Protein AF-A0ABD2ND18-F1 (afdb_monomer_lite)

Foldseek 3Di:
DPPVVVVVCCVVDPDDDPLDADADDAAFQADDDDLDDPPVVDPDVVSNDHRRDGDDVRVDHLPPPDPQSSFPPPPDPPTDPDGDVVVVDPDDCPDPLNDPDPVNVVCCQPPNPPSDPPDDDPDPDDDDDD

pLDDT: mean 82.51, std 7.82, range [55.28, 94.44]

InterPro domains:
  IPR009730 Micro-fibrillar-associated protein 1, C-terminal [PF06991] (1-90)
  IPR033194 Microfibrillar-associated protein 1 [PTHR15327] (1-128)

Organism: NCBI:txid559131

Sequence (130 aa):
MTEEERRLELRLNPKQVTNKAVKGKYKFLQKYYHRGAFYLDKEDEVFKRDFAQATLEDHFDKTILPKVMQVKNFGRSGRTKYTHLVDQDTTQFDSPWANDTSQNLKFHSTQAGGIKPVFQKPSLKKRKLQ

Secondary structure (DSSP, 8-state):
--HHHHHHHHHHS----TT------PPTTPPPPP--SSS-SS--GGGGS-S-S--GGGGS-GGGS-GGG-STTTTSTT--S---GGGG----TT-TTTS--HHHHHHHHHTSTT-S----PPPSSPPPP-

Radius of gyration: 24.48 Å; chains: 1; bounding box: 49×62×48 Å

Structure (mmCIF, N/CA/C/O backbone):
data_AF-A0ABD2ND18-F1
#
_entry.id   AF-A0ABD2ND18-F1
#
loop_
_atom_site.group_PDB
_atom_site.id
_atom_site.type_symbol
_atom_site.label_atom_id
_atom_site.label_alt_id
_atom_site.label_comp_id
_atom_site.label_asym_id
_atom_site.label_entity_id
_atom_site.label_seq_id
_atom_site.pdbx_PDB_ins_code
_atom_site.Cartn_x
_atom_site.Cartn_y
_atom_site.Cartn_z
_atom_site.occupancy
_atom_site.B_iso_or_equiv
_atom_site.auth_seq_id
_atom_site.auth_comp_id
_atom_site.auth_asym_id
_atom_site.auth_atom_id
_atom_site.pdbx_PDB_model_num
ATOM 1 N N . MET A 1 1 ? -18.437 14.170 -23.916 1.00 61.06 1 MET A N 1
ATOM 2 C CA . MET A 1 1 ? -18.434 12.868 -23.241 1.00 61.06 1 MET A CA 1
ATOM 3 C C . MET A 1 1 ? -19.215 13.003 -21.956 1.00 61.06 1 MET A C 1
ATOM 5 O O . MET A 1 1 ? -18.791 13.739 -21.069 1.00 61.06 1 MET A O 1
ATOM 9 N N . THR A 1 2 ? -20.394 12.397 -21.905 1.00 85.62 2 THR A N 1
ATOM 10 C CA . THR A 1 2 ? -21.106 12.154 -20.646 1.00 85.62 2 THR A CA 1
ATOM 11 C C . THR A 1 2 ? -20.355 11.089 -19.833 1.00 85.62 2 THR A C 1
ATOM 13 O O . THR A 1 2 ? -19.504 10.372 -20.366 1.00 85.62 2 THR A O 1
ATOM 16 N N . GLU A 1 3 ? -20.622 10.992 -18.528 1.00 73.12 3 GLU A N 1
ATOM 17 C CA . GLU A 1 3 ? -19.945 10.007 -17.665 1.00 73.12 3 GLU A CA 1
ATOM 18 C C . GLU A 1 3 ? -20.262 8.562 -18.094 1.00 73.12 3 GLU A C 1
ATOM 20 O O . GLU A 1 3 ? -19.409 7.679 -18.024 1.00 73.12 3 GLU A O 1
ATOM 25 N N . GLU A 1 4 ? -21.466 8.328 -18.619 1.00 79.00 4 GLU A N 1
ATOM 26 C CA . GLU A 1 4 ? -21.888 7.030 -19.151 1.00 79.00 4 GLU A CA 1
ATOM 27 C C . GLU A 1 4 ? -21.090 6.640 -20.404 1.00 79.00 4 GLU A C 1
ATOM 29 O O . GLU A 1 4 ? -20.548 5.534 -20.473 1.00 79.00 4 GLU A O 1
ATOM 34 N N . GLU A 1 5 ? -20.927 7.570 -21.350 1.00 82.12 5 GLU A N 1
ATOM 35 C CA . GLU A 1 5 ? -20.110 7.377 -22.556 1.00 82.12 5 GLU A CA 1
ATOM 36 C C . GLU A 1 5 ? -18.644 7.092 -22.204 1.00 82.12 5 GLU A C 1
ATOM 38 O O . GLU A 1 5 ? -18.039 6.179 -22.764 1.00 82.12 5 GLU A O 1
ATOM 43 N N . ARG A 1 6 ? -18.083 7.814 -21.224 1.00 81.88 6 ARG A N 1
ATOM 44 C CA . ARG A 1 6 ? -16.704 7.606 -20.756 1.00 81.88 6 ARG A CA 1
ATOM 45 C C . ARG A 1 6 ? -16.503 6.210 -20.157 1.00 81.88 6 ARG A C 1
ATOM 47 O O . ARG A 1 6 ? -15.472 5.577 -20.388 1.00 81.88 6 ARG A O 1
ATOM 54 N N . ARG A 1 7 ? -17.465 5.707 -19.375 1.00 83.12 7 ARG A N 1
ATOM 55 C CA . ARG A 1 7 ? -17.389 4.356 -18.786 1.00 83.12 7 ARG A CA 1
ATOM 56 C C . ARG A 1 7 ? -17.499 3.263 -19.848 1.00 83.12 7 ARG A C 1
ATOM 58 O O . ARG A 1 7 ? -16.812 2.247 -19.727 1.00 83.12 7 ARG A O 1
ATOM 65 N N . LEU A 1 8 ? -18.332 3.464 -20.872 1.00 86.56 8 LEU A N 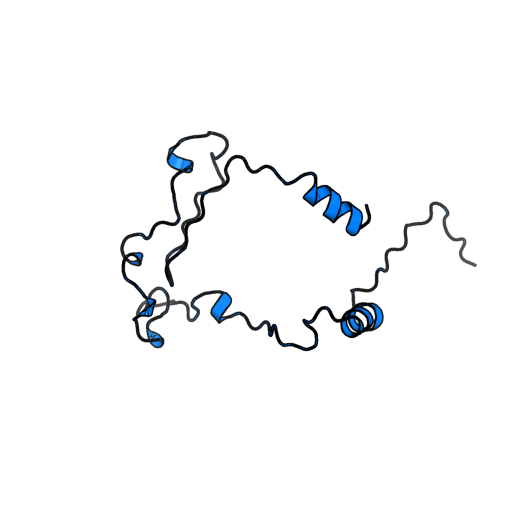1
ATOM 66 C CA . LEU A 1 8 ? -18.439 2.551 -22.014 1.00 86.56 8 LEU A CA 1
ATOM 67 C C . LEU A 1 8 ? -17.150 2.534 -22.841 1.00 86.56 8 LEU A C 1
ATOM 69 O O . LEU A 1 8 ? -16.645 1.456 -23.143 1.00 86.56 8 LEU A O 1
ATOM 73 N N . GLU A 1 9 ? -16.565 3.697 -23.120 1.00 86.69 9 GLU A N 1
ATOM 74 C CA . GLU A 1 9 ? -15.290 3.807 -23.833 1.00 86.69 9 GLU A CA 1
ATOM 75 C C . GLU A 1 9 ? -14.156 3.089 -23.087 1.00 86.69 9 GLU A C 1
ATOM 77 O O . GLU A 1 9 ? -13.437 2.293 -23.683 1.00 86.69 9 GLU A O 1
ATOM 82 N N . LEU A 1 10 ? -14.035 3.281 -21.769 1.00 87.06 10 LEU A N 1
ATOM 83 C CA . LEU A 1 10 ? -13.026 2.592 -20.951 1.00 87.06 10 LEU A CA 1
ATOM 84 C C . LEU A 1 10 ? -13.231 1.071 -20.877 1.00 87.06 10 LEU A C 1
ATOM 86 O O . LEU A 1 10 ? -12.264 0.335 -20.681 1.00 87.06 10 LEU A O 1
ATOM 90 N N . ARG A 1 11 ? -14.476 0.593 -21.008 1.00 85.88 11 ARG A N 1
ATOM 91 C CA . ARG A 1 11 ? -14.780 -0.844 -21.104 1.00 85.88 11 ARG A CA 1
ATOM 92 C C . ARG A 1 11 ? -14.384 -1.420 -22.457 1.00 85.88 11 ARG A C 1
ATOM 94 O O . ARG A 1 11 ? -13.842 -2.520 -22.491 1.00 85.88 11 ARG A O 1
ATOM 101 N N . LEU A 1 12 ? -14.675 -0.701 -23.540 1.00 91.31 12 LEU A N 1
ATOM 102 C CA . LEU A 1 12 ? -14.362 -1.129 -24.905 1.00 91.31 12 LEU A CA 1
ATOM 103 C C . LEU A 1 12 ? -12.858 -1.045 -25.193 1.00 91.31 12 LEU A C 1
ATOM 105 O O . LEU A 1 12 ? -12.317 -1.919 -25.862 1.00 91.31 12 LEU A O 1
ATOM 109 N N . ASN A 1 13 ? -12.182 -0.045 -24.623 1.00 88.69 13 ASN A N 1
ATOM 110 C CA . ASN A 1 13 ? -10.756 0.216 -24.796 1.00 88.69 13 ASN A CA 1
ATOM 111 C C . ASN A 1 13 ? -10.012 0.108 -23.453 1.00 88.69 13 ASN A C 1
ATOM 113 O O . ASN A 1 13 ? -9.588 1.123 -22.886 1.00 88.69 13 ASN A O 1
ATOM 117 N N . PRO A 1 14 ? -9.835 -1.109 -22.904 1.00 86.56 14 PRO A N 1
ATOM 118 C CA . PRO A 1 14 ? -9.088 -1.284 -21.671 1.00 86.56 14 PRO A CA 1
ATOM 119 C C . PRO A 1 14 ? -7.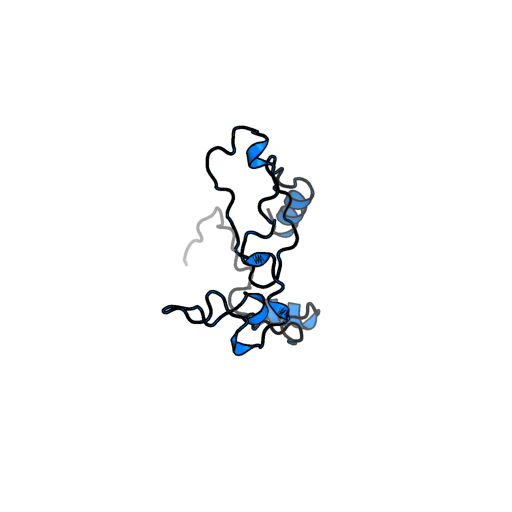622 -0.884 -21.874 1.00 86.56 14 PRO A C 1
ATOM 121 O O . PRO A 1 14 ? -6.989 -1.219 -22.877 1.00 86.56 14 PRO A O 1
ATOM 124 N N . LYS A 1 15 ? -7.047 -0.196 -20.883 1.00 84.69 15 LYS A N 1
ATOM 125 C CA . LYS A 1 15 ? -5.633 0.191 -20.906 1.00 84.69 15 LYS A CA 1
ATOM 126 C C . LYS A 1 15 ? -4.750 -1.059 -20.959 1.00 84.69 15 LYS A C 1
ATOM 128 O O . LYS A 1 15 ? -4.699 -1.826 -19.997 1.00 84.69 15 LYS A O 1
ATOM 133 N N . GLN A 1 16 ? -4.023 -1.236 -22.059 1.00 81.31 16 GLN A N 1
ATOM 134 C CA . GLN A 1 16 ? -3.045 -2.310 -22.194 1.00 81.31 16 GLN A CA 1
ATOM 135 C C . GLN A 1 16 ? -1.809 -1.981 -21.350 1.00 81.31 16 GLN A C 1
ATOM 137 O O . GLN A 1 16 ? -1.170 -0.945 -21.524 1.00 81.31 16 GLN A O 1
ATOM 142 N N . VAL A 1 17 ? -1.497 -2.850 -20.388 1.00 78.81 17 VAL A N 1
ATOM 143 C CA . VAL A 1 17 ? -0.302 -2.744 -19.544 1.00 78.81 17 VAL A CA 1
ATOM 144 C C . VAL A 1 17 ? 0.613 -3.901 -19.914 1.00 78.81 17 VAL A C 1
ATOM 146 O O . VAL A 1 17 ? 0.378 -5.027 -19.487 1.00 78.81 17 VAL A O 1
ATOM 149 N N . THR A 1 18 ? 1.644 -3.616 -20.706 1.00 74.06 18 THR A N 1
ATOM 150 C CA . THR A 1 18 ? 2.619 -4.608 -21.193 1.00 74.06 18 THR A CA 1
ATOM 151 C C . THR A 1 18 ? 3.378 -5.274 -20.042 1.00 74.06 18 THR A C 1
ATOM 153 O O . THR A 1 18 ? 3.550 -6.486 -20.013 1.00 74.06 18 THR A O 1
ATOM 156 N N . ASN A 1 19 ? 3.718 -4.500 -19.008 1.00 70.94 19 ASN A N 1
ATOM 157 C CA . ASN A 1 19 ? 4.496 -4.947 -17.849 1.00 70.94 19 ASN A CA 1
ATOM 158 C C . ASN A 1 19 ? 3.645 -5.255 -16.612 1.00 70.94 19 ASN A C 1
ATOM 160 O O . ASN A 1 19 ? 3.986 -4.842 -15.493 1.00 70.94 19 ASN A O 1
ATOM 164 N N . LYS A 1 20 ? 2.507 -5.931 -16.792 1.00 75.38 20 LYS A N 1
ATOM 165 C CA . LYS A 1 20 ? 1.638 -6.295 -15.669 1.00 75.38 20 LYS A CA 1
ATOM 166 C C . LYS A 1 20 ? 2.315 -7.377 -14.822 1.00 75.38 20 LYS A C 1
ATOM 168 O O . LYS A 1 20 ? 2.347 -8.542 -15.198 1.00 75.38 20 LYS A O 1
ATOM 173 N N . ALA A 1 21 ? 2.840 -6.983 -13.664 1.00 72.50 21 ALA A N 1
ATOM 174 C CA . ALA A 1 21 ? 3.405 -7.925 -12.704 1.00 72.50 21 ALA A CA 1
ATOM 175 C C . ALA A 1 21 ? 2.315 -8.859 -12.154 1.00 72.50 21 ALA A C 1
ATOM 177 O O . ALA A 1 21 ? 1.220 -8.404 -11.799 1.00 72.50 21 ALA A O 1
ATOM 178 N N . VAL A 1 22 ? 2.635 -10.149 -12.044 1.00 77.06 22 VAL A N 1
ATOM 179 C CA . VAL A 1 22 ? 1.814 -11.117 -11.312 1.00 77.06 22 VAL A CA 1
ATOM 180 C C . VAL A 1 22 ? 1.906 -10.754 -9.832 1.00 77.06 22 VAL A C 1
ATOM 182 O O . VAL A 1 22 ? 2.953 -10.895 -9.212 1.00 77.06 22 VAL A O 1
ATOM 185 N N . LYS A 1 23 ? 0.82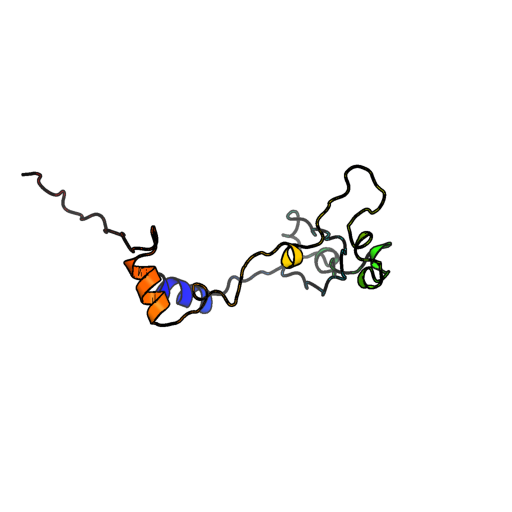8 -10.196 -9.273 1.00 77.94 23 LYS A N 1
ATOM 186 C CA . LYS A 1 23 ? 0.757 -9.893 -7.840 1.00 77.94 23 LYS A CA 1
ATOM 187 C C . LYS A 1 23 ? 0.290 -11.148 -7.107 1.00 77.94 23 LYS A C 1
ATOM 189 O O . LYS A 1 23 ? -0.878 -11.514 -7.223 1.00 77.94 23 LYS A O 1
ATOM 194 N N . GLY A 1 24 ? 1.194 -11.791 -6.375 1.00 84.12 24 GLY A N 1
ATOM 195 C CA . GLY A 1 24 ? 0.857 -12.893 -5.475 1.00 84.12 24 GLY A CA 1
ATOM 196 C C . GLY A 1 24 ? 0.040 -12.449 -4.254 1.00 84.12 24 GLY A C 1
ATOM 197 O O . GLY A 1 24 ? -0.151 -11.257 -3.990 1.00 84.12 24 GLY A O 1
ATOM 198 N N . LYS A 1 25 ? -0.444 -13.429 -3.482 1.00 87.19 25 LYS A N 1
ATOM 199 C CA . LYS A 1 25 ? -1.115 -13.189 -2.197 1.00 87.19 25 LYS A CA 1
ATOM 200 C C . LYS A 1 25 ? -0.063 -12.970 -1.107 1.00 87.19 25 LYS A C 1
ATOM 202 O O . LYS A 1 25 ? 0.673 -13.891 -0.766 1.00 87.19 25 LYS A O 1
ATOM 207 N N . TYR A 1 26 ? -0.021 -11.763 -0.549 1.00 90.00 26 TYR A N 1
ATOM 208 C CA . TYR A 1 26 ? 0.873 -11.427 0.562 1.00 90.00 26 TYR A CA 1
ATOM 209 C C . TYR A 1 26 ? 0.426 -12.088 1.871 1.00 90.00 26 TYR A C 1
ATOM 211 O O . TYR A 1 26 ? -0.772 -12.196 2.151 1.00 90.00 26 TYR A O 1
ATOM 219 N N . LYS A 1 27 ? 1.397 -12.481 2.698 1.00 91.88 27 LYS A N 1
ATOM 220 C CA . LYS A 1 27 ? 1.169 -12.917 4.080 1.00 91.88 27 LYS A CA 1
ATOM 221 C C . LYS A 1 27 ? 0.893 -11.727 5.004 1.00 91.88 27 LYS A C 1
ATOM 223 O O . LYS A 1 27 ? 1.210 -10.574 4.696 1.00 91.88 27 LYS A O 1
ATOM 228 N N . PHE A 1 28 ? 0.319 -12.012 6.172 1.00 91.50 28 PHE A N 1
ATOM 229 C CA . PHE A 1 28 ? 0.026 -10.996 7.178 1.00 91.50 28 PHE A CA 1
ATOM 230 C C . PHE A 1 28 ? 1.305 -10.275 7.635 1.00 91.50 28 PHE A C 1
ATOM 232 O O . PHE A 1 28 ? 2.294 -10.905 8.002 1.00 91.50 28 PHE A O 1
ATOM 239 N N . LEU A 1 29 ? 1.279 -8.937 7.590 1.00 91.19 29 LEU A N 1
ATOM 240 C CA . LEU A 1 29 ? 2.406 -8.036 7.887 1.00 91.19 29 LEU A CA 1
ATOM 241 C C . LEU A 1 29 ? 3.661 -8.207 7.013 1.00 91.19 29 LEU A C 1
ATOM 243 O O . LEU A 1 29 ? 4.693 -7.615 7.343 1.00 91.19 29 LEU A O 1
ATOM 247 N N . GLN A 1 30 ? 3.570 -8.921 5.887 1.00 92.06 30 GLN A N 1
ATOM 248 C CA . GLN A 1 30 ? 4.675 -9.050 4.939 1.00 92.06 30 GLN A CA 1
ATOM 249 C C . GLN A 1 30 ? 5.126 -7.674 4.422 1.00 92.06 30 GLN A C 1
ATOM 251 O O . GLN A 1 30 ? 4.326 -6.737 4.254 1.00 92.06 30 GLN A O 1
ATOM 256 N N . LYS A 1 31 ? 6.431 -7.514 4.196 1.00 90.19 31 LYS A N 1
ATOM 257 C CA . LYS A 1 31 ? 6.971 -6.285 3.621 1.00 90.19 31 LYS A CA 1
ATOM 258 C C . LYS A 1 31 ? 6.649 -6.209 2.129 1.00 90.19 31 LYS A C 1
ATOM 260 O O . LYS A 1 31 ? 6.858 -7.152 1.374 1.00 90.19 31 LYS A O 1
ATOM 265 N N . TYR A 1 32 ? 6.151 -5.050 1.705 1.00 89.19 32 TYR A N 1
ATOM 266 C CA . TYR A 1 32 ? 5.959 -4.754 0.293 1.00 89.19 32 TYR A CA 1
ATOM 267 C C . TYR A 1 32 ? 7.264 -4.226 -0.301 1.00 89.19 32 TYR A C 1
ATOM 269 O O . TYR A 1 32 ? 7.806 -3.226 0.178 1.00 89.19 32 TYR A O 1
ATOM 277 N N . TYR A 1 33 ? 7.735 -4.884 -1.355 1.00 87.75 33 TYR A N 1
ATOM 278 C CA . TYR A 1 33 ? 8.846 -4.418 -2.168 1.00 87.75 33 TYR A CA 1
ATOM 279 C C . TYR A 1 33 ? 8.300 -3.842 -3.471 1.00 87.75 33 TYR A C 1
ATOM 281 O O . TYR A 1 33 ? 7.652 -4.528 -4.259 1.00 87.75 33 TYR A O 1
ATOM 289 N N . HIS A 1 34 ? 8.551 -2.554 -3.690 1.00 87.12 34 HIS A N 1
ATOM 290 C CA . HIS A 1 34 ? 8.224 -1.911 -4.951 1.00 87.12 34 HIS A CA 1
ATOM 291 C C . HIS A 1 34 ? 9.279 -2.307 -5.990 1.00 87.12 34 HIS A C 1
ATOM 293 O O . HIS A 1 34 ? 10.456 -2.017 -5.798 1.00 87.12 34 HIS A O 1
ATOM 299 N N . ARG A 1 35 ? 8.859 -2.928 -7.100 1.00 83.19 35 ARG A N 1
ATOM 300 C CA . ARG A 1 35 ? 9.750 -3.376 -8.192 1.00 83.19 35 ARG A CA 1
ATO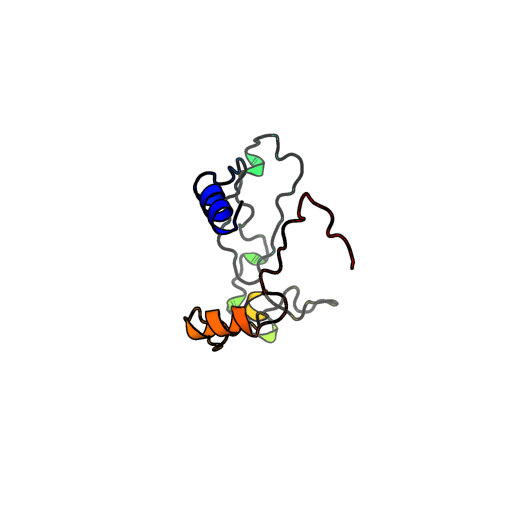M 301 C C . ARG A 1 35 ? 10.627 -2.256 -8.778 1.00 83.19 35 ARG A C 1
ATOM 303 O O . ARG A 1 35 ? 11.688 -2.527 -9.318 1.00 83.19 35 ARG A O 1
ATOM 310 N N . GLY A 1 36 ? 10.180 -1.007 -8.667 1.00 84.69 36 GLY A N 1
ATOM 311 C CA . GLY A 1 36 ? 10.796 0.157 -9.309 1.00 84.69 36 GLY A CA 1
ATOM 312 C C . GLY A 1 36 ? 9.923 0.677 -10.450 1.00 84.69 36 GLY A C 1
ATOM 313 O O . GLY A 1 36 ? 9.059 -0.041 -10.949 1.00 84.69 36 GLY A O 1
ATOM 314 N N . ALA A 1 37 ? 10.094 1.951 -10.802 1.00 84.81 37 ALA A N 1
ATOM 315 C CA . ALA A 1 37 ? 9.388 2.598 -11.916 1.00 84.81 37 ALA A CA 1
ATOM 316 C C . ALA A 1 37 ? 10.300 2.867 -13.127 1.00 84.81 37 ALA A C 1
ATOM 318 O O . ALA A 1 37 ? 9.811 3.198 -14.202 1.00 84.81 37 ALA A O 1
ATOM 319 N N . PHE A 1 38 ? 11.614 2.731 -12.949 1.00 85.75 38 PHE A N 1
ATOM 320 C CA . PHE A 1 38 ? 12.627 3.014 -13.962 1.00 85.75 38 PHE A CA 1
ATOM 321 C C . PHE A 1 38 ? 13.047 1.733 -14.690 1.00 85.75 38 PHE A C 1
ATOM 323 O O . PHE A 1 38 ? 12.926 0.647 -14.125 1.00 85.75 38 PHE A O 1
ATOM 330 N N . TYR A 1 39 ? 13.560 1.879 -15.917 1.00 83.12 39 TYR A N 1
ATOM 331 C CA . TYR A 1 39 ? 14.123 0.791 -16.737 1.00 83.12 39 TYR A CA 1
ATOM 332 C C . TYR A 1 39 ? 13.160 -0.372 -17.032 1.00 83.12 39 TYR A C 1
ATOM 334 O O . TYR A 1 39 ? 13.585 -1.496 -17.272 1.00 83.12 39 TYR A O 1
ATOM 342 N N . LEU A 1 40 ? 11.849 -0.107 -17.001 1.00 79.88 40 LEU A N 1
ATOM 343 C CA . LEU A 1 40 ? 10.810 -1.070 -17.383 1.00 79.88 40 LEU A CA 1
ATOM 344 C C . LEU A 1 40 ? 10.504 -1.039 -18.890 1.00 79.88 40 LEU A C 1
ATOM 346 O O . LEU A 1 40 ? 9.612 -1.744 -19.348 1.00 79.88 40 LEU A O 1
ATOM 350 N N . ASP A 1 41 ? 11.185 -0.191 -19.654 1.00 81.75 41 ASP A N 1
ATOM 351 C CA . ASP A 1 41 ? 11.122 -0.152 -21.115 1.00 81.75 41 ASP A CA 1
ATOM 352 C C . ASP A 1 41 ? 11.776 -1.390 -21.744 1.00 81.75 41 ASP A C 1
ATOM 354 O O . ASP A 1 41 ? 11.305 -1.887 -22.764 1.00 81.75 41 ASP A O 1
ATOM 358 N N . LYS A 1 42 ? 12.824 -1.916 -21.102 1.00 80.38 42 LYS A N 1
ATOM 359 C CA . LYS A 1 42 ? 13.497 -3.153 -21.500 1.00 80.38 42 LYS A CA 1
ATOM 360 C C . LYS A 1 42 ? 12.811 -4.355 -20.859 1.00 80.38 42 LYS A C 1
ATOM 362 O O . LYS A 1 42 ? 12.663 -4.435 -19.639 1.00 80.38 42 LYS A O 1
ATOM 367 N N . GLU A 1 43 ? 12.393 -5.305 -21.687 1.00 75.25 43 GLU A N 1
ATOM 368 C CA . GLU A 1 43 ? 11.714 -6.521 -21.238 1.00 75.25 43 GLU A CA 1
ATOM 369 C C . GLU A 1 43 ? 12.686 -7.595 -20.725 1.00 75.25 43 GLU A C 1
ATOM 371 O O . GLU A 1 43 ? 12.700 -8.725 -21.213 1.00 75.25 43 GLU A O 1
ATOM 376 N N . ASP A 1 44 ? 13.471 -7.267 -19.701 1.00 80.25 44 ASP A N 1
ATOM 377 C CA . ASP A 1 44 ? 14.371 -8.242 -19.086 1.00 80.25 44 ASP A CA 1
ATOM 378 C C . ASP A 1 44 ? 13.590 -9.217 -18.192 1.00 80.25 44 ASP A C 1
ATOM 380 O O . ASP A 1 44 ? 12.717 -8.832 -17.403 1.00 80.25 44 ASP A O 1
ATOM 384 N N . GLU A 1 45 ? 13.944 -10.503 -18.253 1.00 81.00 45 GLU A N 1
ATOM 385 C CA . GLU A 1 45 ? 13.289 -11.565 -17.474 1.00 81.00 45 GLU A CA 1
ATOM 386 C C . GLU A 1 45 ? 13.336 -11.311 -15.961 1.00 81.00 45 GLU A C 1
ATOM 388 O O . GLU A 1 45 ? 12.416 -11.675 -15.226 1.00 81.00 45 GLU A O 1
ATOM 393 N N . VAL A 1 46 ? 14.378 -10.624 -15.485 1.00 82.12 46 VAL A N 1
ATOM 394 C CA . VAL A 1 46 ? 14.554 -10.245 -14.077 1.00 82.12 46 VAL A CA 1
ATOM 395 C C . VAL A 1 46 ? 13.366 -9.430 -13.561 1.00 82.12 46 VAL A C 1
ATOM 397 O O . VAL A 1 46 ? 12.912 -9.655 -12.439 1.00 82.12 46 VAL A O 1
ATOM 400 N N . PHE A 1 47 ? 12.822 -8.524 -14.379 1.00 78.62 47 PHE A N 1
ATOM 401 C CA . PHE A 1 47 ? 11.715 -7.645 -13.994 1.00 78.62 47 PHE A CA 1
ATOM 402 C C . PHE A 1 47 ? 10.341 -8.310 -14.098 1.00 78.62 47 PHE A C 1
ATOM 404 O O . PHE A 1 47 ? 9.350 -7.731 -13.637 1.00 78.62 47 PHE A O 1
ATOM 411 N N . LYS A 1 48 ? 10.270 -9.509 -14.685 1.00 79.25 48 LYS A N 1
ATOM 412 C CA . LYS A 1 48 ? 9.048 -10.316 -14.809 1.00 79.25 48 LYS A CA 1
ATOM 413 C C . LYS A 1 48 ? 8.881 -11.321 -13.660 1.00 79.25 48 LYS A C 1
ATOM 415 O O . LYS A 1 48 ? 7.841 -11.968 -13.575 1.00 79.25 48 LYS A O 1
ATOM 420 N N . ARG A 1 49 ? 9.871 -11.437 -12.766 1.00 82.94 49 ARG A N 1
ATOM 421 C CA . ARG A 1 49 ? 9.825 -12.325 -11.593 1.00 82.94 49 ARG A CA 1
ATOM 422 C C . ARG A 1 49 ? 8.758 -11.904 -10.584 1.00 82.94 49 ARG A C 1
ATOM 424 O O . ARG A 1 49 ? 8.314 -10.756 -10.558 1.00 82.94 49 ARG A O 1
ATOM 431 N N . ASP A 1 50 ? 8.375 -12.847 -9.729 1.00 83.56 50 ASP A N 1
ATOM 432 C CA . ASP A 1 50 ? 7.450 -12.582 -8.633 1.00 83.56 50 ASP A C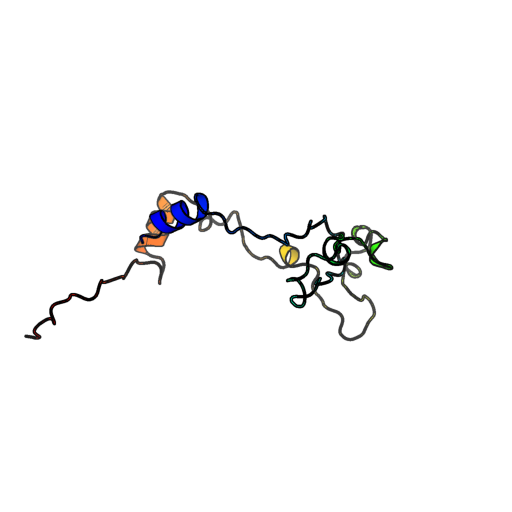A 1
ATOM 433 C C . ASP A 1 50 ? 8.163 -11.857 -7.478 1.00 83.56 50 ASP A C 1
ATOM 435 O O . ASP A 1 50 ? 9.022 -12.414 -6.796 1.00 83.56 50 ASP A O 1
ATOM 439 N N . PHE A 1 51 ? 7.796 -10.594 -7.256 1.00 84.81 51 PHE A N 1
ATOM 440 C CA . PHE A 1 51 ? 8.292 -9.766 -6.149 1.00 84.81 51 PHE A CA 1
ATOM 441 C C . PHE A 1 51 ? 7.384 -9.822 -4.909 1.00 84.81 51 PHE A C 1
ATOM 443 O O . PHE A 1 51 ? 7.618 -9.108 -3.933 1.00 84.81 51 PHE A O 1
ATOM 450 N N . ALA A 1 52 ? 6.316 -10.623 -4.942 1.00 87.25 52 ALA A N 1
ATOM 451 C CA . ALA A 1 52 ? 5.385 -10.797 -3.833 1.00 87.25 52 ALA A CA 1
ATOM 452 C C . ALA A 1 52 ? 5.754 -11.967 -2.908 1.00 87.25 52 ALA A C 1
ATOM 454 O O . ALA A 1 52 ? 5.056 -12.208 -1.921 1.00 87.25 52 ALA A O 1
ATOM 455 N N . GLN A 1 53 ? 6.843 -12.685 -3.184 1.00 88.81 53 GLN A N 1
ATOM 456 C CA . GLN A 1 53 ? 7.271 -13.806 -2.357 1.00 88.81 53 GLN A CA 1
ATOM 457 C C . GLN A 1 53 ? 7.753 -13.345 -0.972 1.00 88.81 53 GLN A C 1
ATOM 459 O O . GLN A 1 53 ? 8.322 -12.264 -0.807 1.00 88.81 53 GLN A O 1
ATOM 464 N N . ALA A 1 54 ? 7.489 -14.168 0.046 1.00 90.19 54 ALA A N 1
ATOM 465 C CA . ALA A 1 54 ? 7.930 -13.901 1.408 1.00 90.19 54 ALA A CA 1
ATOM 466 C C . ALA A 1 54 ? 9.462 -13.918 1.498 1.00 90.19 54 ALA A C 1
ATOM 468 O O . ALA A 1 54 ? 10.119 -14.815 0.973 1.00 90.19 54 ALA A O 1
ATOM 469 N N . THR A 1 55 ? 10.028 -12.933 2.189 1.00 89.12 55 THR A N 1
ATOM 470 C CA . THR A 1 55 ? 11.478 -12.778 2.363 1.00 89.12 55 THR A CA 1
ATOM 471 C C . THR A 1 55 ? 11.864 -12.959 3.823 1.00 89.12 55 THR A C 1
ATOM 473 O O . THR A 1 55 ? 11.182 -12.404 4.679 1.00 89.12 55 THR A O 1
ATOM 476 N N . LEU A 1 56 ? 12.973 -13.659 4.104 1.00 88.69 56 LEU A N 1
ATOM 477 C CA . LEU A 1 56 ? 13.574 -13.838 5.440 1.00 88.69 56 LEU A CA 1
ATOM 478 C C . LEU A 1 56 ? 12.531 -13.978 6.573 1.00 88.69 56 LEU A C 1
ATOM 480 O O . LEU A 1 56 ? 11.927 -15.038 6.719 1.00 88.69 56 LEU A O 1
ATOM 484 N N . GLU A 1 57 ? 12.285 -12.901 7.324 1.00 84.38 57 GLU A N 1
ATOM 485 C CA . GLU A 1 57 ? 11.379 -12.819 8.481 1.00 84.38 57 GLU A CA 1
ATOM 486 C C . GLU A 1 57 ? 9.893 -13.064 8.156 1.00 84.38 57 GLU A C 1
ATOM 488 O O . GLU A 1 57 ? 9.106 -13.374 9.049 1.00 84.38 57 GLU A O 1
ATOM 493 N N . ASP A 1 58 ? 9.486 -12.918 6.896 1.00 89.31 58 ASP A N 1
ATOM 494 C CA . ASP A 1 58 ? 8.097 -13.084 6.453 1.00 89.31 58 ASP A CA 1
ATOM 495 C C . ASP A 1 58 ? 7.742 -14.545 6.117 1.00 89.31 58 ASP A C 1
ATOM 497 O O . ASP A 1 58 ? 6.602 -14.848 5.760 1.00 89.31 58 ASP A O 1
ATOM 501 N N . HIS A 1 59 ? 8.691 -15.483 6.229 1.00 89.69 59 HIS A N 1
ATOM 502 C CA . HIS A 1 59 ? 8.377 -16.910 6.097 1.00 89.69 59 HIS A CA 1
ATOM 503 C C . HIS A 1 59 ? 7.471 -17.398 7.231 1.00 89.69 59 HIS A C 1
ATOM 505 O O . HIS A 1 59 ? 6.578 -18.211 6.979 1.00 89.69 59 HIS A O 1
ATOM 511 N N . PHE A 1 60 ? 7.672 -16.860 8.435 1.00 90.31 60 PHE A N 1
ATOM 512 C CA . PHE A 1 60 ? 6.889 -17.173 9.622 1.00 90.31 60 PHE A CA 1
ATOM 513 C C . PHE A 1 60 ? 5.484 -16.563 9.556 1.00 90.31 60 PHE A C 1
ATOM 515 O O . PHE A 1 60 ? 5.304 -15.421 9.127 1.00 90.31 60 PHE A O 1
ATOM 522 N N . ASP A 1 61 ? 4.484 -17.318 10.008 1.00 91.56 61 ASP A N 1
ATOM 523 C CA . ASP A 1 61 ? 3.110 -16.835 10.068 1.00 91.56 61 ASP A CA 1
ATOM 524 C C . ASP A 1 61 ? 2.912 -15.906 11.273 1.00 91.56 61 ASP A C 1
ATOM 526 O O . ASP A 1 61 ? 2.900 -16.325 12.425 1.00 91.56 61 ASP A O 1
ATOM 530 N N . LYS A 1 62 ? 2.745 -14.611 11.011 1.00 91.44 62 LYS A N 1
ATOM 531 C CA . LYS A 1 62 ? 2.573 -13.595 12.059 1.00 91.44 62 LYS A CA 1
ATOM 532 C C . LYS A 1 62 ? 1.148 -13.549 12.621 1.00 91.44 62 LYS A C 1
ATOM 534 O O . LYS A 1 62 ? 0.909 -12.800 13.565 1.00 91.44 62 LYS A O 1
ATOM 539 N N . THR A 1 63 ? 0.202 -14.313 12.068 1.00 91.81 63 THR A N 1
ATOM 540 C CA . THR A 1 63 ? -1.193 -14.339 12.546 1.00 91.81 63 THR A CA 1
ATOM 541 C C . THR A 1 63 ? -1.351 -15.081 13.870 1.00 91.81 63 THR A C 1
ATOM 543 O O . THR A 1 63 ? -2.192 -14.700 14.680 1.00 91.81 63 THR A O 1
ATOM 546 N N . ILE A 1 64 ? -0.500 -16.078 14.131 1.00 94.44 64 ILE A N 1
ATOM 547 C CA . ILE A 1 64 ? -0.517 -16.852 15.381 1.00 94.44 64 ILE A CA 1
ATOM 548 C C . ILE A 1 64 ? 0.061 -16.080 16.574 1.00 94.44 64 ILE A C 1
ATOM 550 O O . ILE A 1 64 ? -0.046 -16.521 17.716 1.00 94.44 64 ILE A O 1
ATOM 554 N N . LEU A 1 65 ? 0.684 -14.924 16.329 1.00 92.19 65 LEU A N 1
ATOM 555 C CA . LEU A 1 65 ? 1.230 -14.082 17.386 1.00 92.19 65 LEU A CA 1
ATOM 556 C C . LEU A 1 65 ? 0.106 -13.412 18.194 1.00 92.19 65 LEU A C 1
ATOM 558 O O . LEU A 1 65 ? -0.930 -13.057 17.624 1.00 92.19 65 LEU A O 1
ATOM 562 N N . PRO A 1 66 ? 0.320 -13.135 19.495 1.00 94.38 66 PRO A N 1
ATOM 563 C CA . PRO A 1 66 ? -0.609 -12.337 20.291 1.00 94.38 66 PRO A CA 1
ATOM 564 C C . PRO A 1 66 ? -0.879 -10.970 19.649 1.00 94.38 66 PRO A C 1
ATOM 566 O O . PRO A 1 66 ? 0.037 -10.356 19.100 1.00 94.38 66 PRO A O 1
ATOM 569 N N . LYS A 1 67 ? -2.103 -10.435 19.776 1.00 91.06 67 LYS A N 1
ATOM 570 C CA . LYS A 1 67 ? -2.522 -9.175 19.118 1.00 91.06 67 LYS A CA 1
ATOM 571 C C . LYS A 1 67 ? -1.562 -8.003 19.367 1.00 91.06 67 LYS A C 1
ATOM 573 O O . LYS A 1 67 ? -1.301 -7.222 18.460 1.00 91.06 67 LYS A O 1
ATOM 578 N N . VAL A 1 68 ? -0.974 -7.913 20.563 1.00 91.00 68 VAL A N 1
ATOM 579 C CA . VAL A 1 68 ? 0.004 -6.867 20.930 1.00 91.00 68 VAL A CA 1
ATOM 580 C C . VAL A 1 68 ? 1.296 -6.949 20.098 1.00 91.00 68 VAL A C 1
ATOM 582 O O . VAL A 1 68 ? 1.939 -5.928 19.846 1.00 91.00 68 VAL A O 1
ATOM 585 N N . MET A 1 69 ? 1.659 -8.151 19.646 1.00 92.31 69 MET A N 1
ATOM 586 C CA . MET A 1 69 ? 2.825 -8.432 18.806 1.00 92.31 69 MET A CA 1
ATOM 587 C C . MET A 1 69 ? 2.515 -8.402 17.304 1.00 92.31 69 MET A C 1
ATOM 589 O O . MET A 1 69 ? 3.448 -8.387 16.503 1.00 92.31 69 MET A O 1
ATOM 593 N N . GLN A 1 70 ? 1.240 -8.347 16.902 1.00 92.62 70 GLN A N 1
ATOM 594 C CA . GLN A 1 70 ? 0.799 -8.277 15.502 1.00 92.62 70 GLN A CA 1
ATOM 595 C C . GLN A 1 70 ? 1.008 -6.879 14.903 1.00 92.62 70 GLN A C 1
ATOM 597 O O . GLN A 1 70 ? 0.093 -6.250 14.386 1.00 92.62 70 GLN A O 1
ATOM 602 N N . VAL A 1 71 ? 2.231 -6.374 14.968 1.00 91.38 71 VAL A N 1
ATOM 603 C CA . VAL A 1 71 ? 2.636 -5.037 14.532 1.00 91.38 71 VAL A CA 1
ATOM 604 C C . VAL A 1 71 ? 4.013 -5.127 13.887 1.00 91.38 71 VAL A C 1
ATOM 606 O O . VAL A 1 71 ? 4.850 -5.943 14.275 1.00 91.38 71 VAL A O 1
ATOM 609 N N . LYS A 1 72 ? 4.284 -4.287 12.886 1.00 89.75 72 LYS A N 1
ATOM 610 C CA . LYS A 1 72 ? 5.602 -4.277 12.229 1.00 89.75 72 LYS A CA 1
ATOM 611 C C . LYS A 1 72 ? 6.670 -3.791 13.202 1.00 89.75 72 LYS A C 1
ATOM 613 O O . LYS A 1 72 ? 6.432 -2.798 13.871 1.00 89.75 72 LYS A O 1
ATOM 618 N N . ASN A 1 73 ? 7.849 -4.424 13.225 1.00 88.56 73 ASN A N 1
ATOM 619 C CA . ASN A 1 73 ? 8.999 -4.032 14.059 1.00 88.56 73 ASN A CA 1
ATOM 620 C C . ASN A 1 73 ? 8.720 -4.025 15.579 1.00 88.56 73 ASN A C 1
ATOM 622 O O . ASN A 1 73 ? 9.115 -3.093 16.283 1.00 88.56 73 ASN A O 1
ATOM 626 N N . PHE A 1 74 ? 8.019 -5.037 16.103 1.00 90.38 74 PHE A N 1
ATOM 627 C CA . PHE A 1 74 ? 7.765 -5.167 17.543 1.00 90.38 74 PHE A CA 1
ATOM 628 C C . PHE A 1 74 ? 9.053 -5.027 18.382 1.00 90.38 74 PHE A C 1
ATOM 630 O O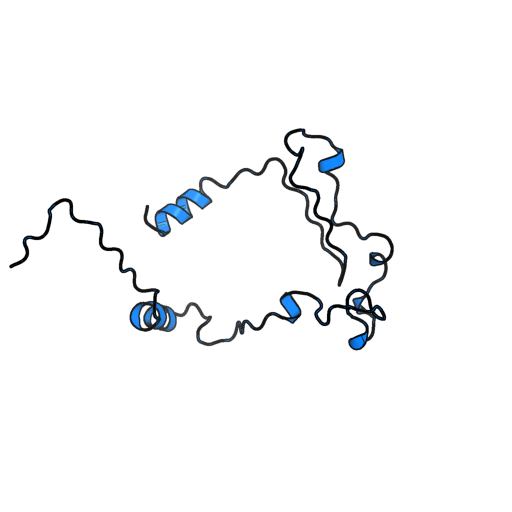 . PHE A 1 74 ? 10.092 -5.571 18.026 1.00 90.38 74 PHE A O 1
ATOM 637 N N . GLY A 1 75 ? 8.993 -4.255 19.474 1.00 91.56 75 GLY A N 1
ATOM 638 C CA . GLY A 1 75 ? 10.138 -4.002 20.360 1.00 91.56 75 GLY A CA 1
ATOM 639 C C . GLY A 1 75 ? 11.135 -2.929 19.898 1.00 91.56 75 GLY A C 1
ATOM 640 O O . GLY A 1 75 ? 12.025 -2.580 20.666 1.00 91.56 75 GLY A O 1
ATOM 641 N N . ARG A 1 76 ? 11.001 -2.362 18.688 1.00 93.19 76 ARG A N 1
ATOM 642 C CA . ARG A 1 76 ? 11.875 -1.272 18.211 1.00 93.19 76 ARG A CA 1
ATOM 643 C C . ARG A 1 76 ? 11.333 0.114 18.567 1.00 93.19 76 ARG A C 1
ATOM 645 O O . ARG A 1 76 ? 10.120 0.335 18.577 1.00 93.19 76 ARG A O 1
ATOM 652 N N . SER A 1 77 ? 12.230 1.072 18.801 1.00 92.50 77 SER A N 1
ATOM 653 C CA . SER A 1 77 ? 11.858 2.489 18.877 1.00 92.50 77 SER A CA 1
ATOM 654 C C . SER A 1 77 ? 11.298 2.959 17.525 1.00 92.50 77 SER A C 1
ATOM 656 O O . SER A 1 77 ? 11.726 2.503 16.465 1.00 92.50 77 SER A O 1
ATOM 658 N N . GLY A 1 78 ? 10.275 3.819 17.548 1.00 90.38 78 GLY A N 1
ATOM 659 C CA . GLY A 1 78 ? 9.616 4.303 16.323 1.00 90.38 78 GLY A CA 1
ATOM 660 C C . GLY A 1 78 ? 8.692 3.290 15.634 1.00 90.38 78 GLY A C 1
ATOM 661 O O . GLY A 1 78 ? 8.321 3.475 14.475 1.00 90.38 78 GLY A O 1
ATOM 662 N N . ARG A 1 79 ? 8.301 2.214 16.325 1.00 92.31 79 ARG A N 1
ATOM 663 C CA . ARG A 1 79 ? 7.364 1.219 15.797 1.00 92.31 79 ARG A CA 1
ATOM 664 C C . ARG A 1 79 ? 6.007 1.825 15.425 1.00 92.31 79 ARG A C 1
ATOM 666 O O . ARG A 1 79 ? 5.401 2.552 16.211 1.00 92.31 79 ARG A O 1
ATOM 673 N N . THR A 1 80 ? 5.461 1.422 14.280 1.00 88.31 80 THR A N 1
ATOM 674 C CA . THR A 1 80 ? 4.079 1.739 13.899 1.00 88.31 80 THR A CA 1
ATOM 675 C C . THR A 1 80 ? 3.071 1.054 14.836 1.00 88.31 80 THR A C 1
ATOM 677 O O . THR A 1 80 ? 3.259 -0.089 15.261 1.00 88.31 80 THR A O 1
ATOM 680 N N . LYS A 1 81 ? 1.985 1.764 15.168 1.00 88.06 81 LYS A N 1
ATOM 681 C CA . LYS A 1 81 ? 0.863 1.240 15.974 1.00 88.06 81 LYS A CA 1
ATOM 682 C C . LYS A 1 81 ? -0.175 0.474 15.141 1.00 88.06 81 LYS A C 1
ATOM 684 O O . LYS A 1 81 ? -0.949 -0.292 15.695 1.00 88.06 81 LYS A O 1
ATOM 689 N N . TYR A 1 82 ? -0.161 0.681 13.829 1.00 89.19 82 TYR A N 1
ATOM 690 C CA . TYR A 1 82 ? -1.135 0.170 12.868 1.00 89.19 82 TYR A CA 1
ATOM 691 C C . TYR A 1 82 ? -0.595 -1.021 12.072 1.00 89.19 82 TYR A C 1
ATOM 693 O O . TYR A 1 82 ? 0.619 -1.172 11.903 1.00 89.19 82 TYR A O 1
ATOM 701 N N . THR A 1 83 ? -1.507 -1.853 11.569 1.00 90.25 83 THR A N 1
ATOM 702 C CA . THR A 1 83 ? -1.187 -3.135 10.923 1.00 90.25 83 THR A CA 1
ATOM 703 C C . THR A 1 83 ? -1.315 -3.064 9.397 1.00 90.25 83 THR A C 1
ATOM 705 O O . THR A 1 83 ? -0.321 -3.126 8.673 1.00 90.25 83 THR A O 1
ATOM 708 N N . HIS A 1 84 ? -2.536 -2.891 8.905 1.00 86.75 84 HIS A N 1
ATOM 709 C CA . HIS A 1 84 ? -2.920 -2.835 7.499 1.00 86.75 84 HIS A CA 1
ATOM 710 C C . HIS A 1 84 ? -4.157 -1.949 7.350 1.00 86.75 84 HIS A C 1
ATOM 712 O O . HIS A 1 84 ? -4.893 -1.765 8.315 1.00 86.75 84 HIS A O 1
ATOM 718 N N . LEU A 1 85 ? -4.368 -1.390 6.152 1.00 87.19 85 LEU A N 1
ATOM 719 C CA . LEU A 1 85 ? -5.433 -0.407 5.919 1.00 87.19 85 LEU A CA 1
ATOM 720 C C . LEU A 1 85 ? -6.816 -0.952 6.261 1.00 87.19 85 LEU A C 1
ATOM 722 O O . LEU A 1 85 ? -7.605 -0.222 6.829 1.00 87.19 85 LEU A O 1
ATOM 726 N N . VAL A 1 86 ? -7.065 -2.234 5.988 1.00 87.19 86 VAL A N 1
ATOM 727 C CA . VAL A 1 86 ? -8.353 -2.888 6.263 1.00 87.19 86 VAL A CA 1
ATOM 728 C C . VAL A 1 86 ? -8.718 -2.839 7.752 1.00 87.19 86 VAL A C 1
ATOM 730 O O . VAL A 1 86 ? -9.865 -2.607 8.093 1.00 87.19 86 VAL A O 1
ATOM 733 N N . ASP A 1 87 ? -7.746 -2.999 8.651 1.00 87.88 87 ASP A N 1
ATOM 734 C CA . ASP A 1 87 ? -7.958 -2.927 10.110 1.00 87.88 87 ASP A CA 1
ATOM 735 C C . ASP A 1 87 ? -8.107 -1.489 10.621 1.00 87.88 87 ASP A C 1
ATOM 737 O O . ASP A 1 87 ? -8.495 -1.274 11.762 1.00 87.88 87 ASP A O 1
ATOM 741 N N . GLN A 1 88 ? -7.781 -0.504 9.785 1.00 88.50 88 GLN A N 1
ATOM 742 C CA . GLN A 1 88 ? -7.964 0.921 10.065 1.00 88.50 88 GLN A CA 1
ATOM 743 C C . GLN A 1 88 ? -9.109 1.518 9.245 1.00 88.50 88 GLN A C 1
ATOM 745 O O . GLN A 1 88 ? -9.353 2.724 9.311 1.00 88.50 88 GLN A O 1
ATOM 750 N N . ASP A 1 89 ? -9.783 0.688 8.452 1.00 89.00 89 ASP A N 1
ATOM 751 C CA . ASP A 1 89 ? -10.889 1.117 7.630 1.00 89.00 89 ASP A CA 1
ATOM 752 C C . ASP A 1 89 ? -12.114 1.303 8.521 1.00 89.00 89 ASP A C 1
ATOM 754 O O . ASP A 1 89 ? -12.524 0.409 9.261 1.00 89.00 89 ASP A O 1
ATOM 758 N N . THR A 1 90 ? -12.671 2.506 8.477 1.00 88.06 90 THR A N 1
ATOM 759 C CA . THR A 1 90 ? -13.845 2.892 9.264 1.00 88.06 90 THR A CA 1
ATOM 760 C C . THR A 1 90 ? -15.101 2.949 8.401 1.00 88.06 90 THR A C 1
ATOM 762 O O . THR A 1 90 ? -16.164 3.321 8.900 1.00 88.06 90 THR A O 1
ATOM 765 N N . THR A 1 91 ? -15.015 2.572 7.116 1.00 84.88 91 THR A N 1
ATOM 766 C CA . THR A 1 91 ? -16.191 2.498 6.249 1.00 84.88 91 THR A CA 1
ATOM 767 C C . THR A 1 91 ? -17.186 1.479 6.790 1.00 84.88 91 THR A C 1
ATOM 769 O O . THR A 1 91 ? -16.892 0.289 6.904 1.00 84.88 91 THR A O 1
ATOM 772 N N . GLN A 1 92 ? -18.395 1.944 7.092 1.00 84.31 92 GLN A N 1
ATOM 773 C CA . GLN A 1 92 ? -19.507 1.092 7.491 1.00 84.31 92 GLN A CA 1
ATOM 774 C C . GLN A 1 92 ? -20.295 0.687 6.244 1.00 84.31 92 GLN A C 1
ATOM 776 O O . GLN A 1 92 ? -21.123 1.452 5.755 1.00 84.31 92 GLN A O 1
ATOM 781 N N . PHE A 1 93 ? -20.035 -0.513 5.721 1.00 81.62 93 PHE A N 1
ATOM 782 C CA . PHE A 1 93 ? -20.735 -1.026 4.534 1.00 81.62 93 PHE A CA 1
ATOM 783 C C . PHE A 1 93 ? -22.239 -1.235 4.762 1.00 81.62 93 PHE A C 1
ATOM 785 O O . PHE A 1 93 ? -23.010 -1.142 3.816 1.00 81.62 93 PHE A O 1
ATOM 792 N N . ASP A 1 94 ? -22.654 -1.453 6.011 1.00 81.75 94 ASP A N 1
ATOM 793 C CA . ASP A 1 94 ? -24.065 -1.569 6.413 1.00 81.75 94 ASP A CA 1
ATOM 794 C C . ASP A 1 94 ? -24.732 -0.203 6.670 1.00 81.75 94 ASP A C 1
ATOM 796 O O . ASP A 1 94 ? -25.862 -0.100 7.143 1.00 81.75 94 ASP A O 1
ATOM 800 N N . SER A 1 95 ? -24.028 0.896 6.392 1.00 79.69 95 SER A N 1
ATOM 801 C CA . SER A 1 95 ? -24.601 2.222 6.566 1.00 79.69 95 SER A CA 1
ATOM 802 C C . SER A 1 95 ? -25.799 2.414 5.628 1.00 79.69 95 SER A C 1
ATOM 804 O O . SER A 1 95 ? -25.667 2.199 4.417 1.00 79.69 95 SER A O 1
ATOM 806 N N . PRO A 1 96 ? -26.939 2.935 6.121 1.00 75.94 96 PRO A N 1
ATOM 807 C CA . PRO A 1 96 ? -28.066 3.283 5.266 1.00 75.94 96 PRO A CA 1
ATOM 808 C C . PRO A 1 96 ? -27.694 4.236 4.128 1.00 75.94 96 PRO A C 1
ATOM 810 O O . PRO A 1 96 ? -28.387 4.231 3.125 1.00 75.94 96 PRO A O 1
ATOM 813 N N . TRP A 1 97 ? -26.604 5.008 4.233 1.00 72.19 97 TRP A N 1
ATOM 814 C CA . TRP A 1 97 ? -26.131 5.915 3.178 1.00 72.19 97 TRP A CA 1
ATOM 815 C C . TRP A 1 97 ? -25.237 5.255 2.117 1.00 72.19 97 TRP A C 1
ATOM 817 O O . TRP A 1 97 ? -25.042 5.851 1.055 1.00 72.19 97 TRP A O 1
ATOM 827 N N . ALA A 1 98 ? -24.704 4.059 2.391 1.00 75.38 98 ALA A N 1
ATOM 828 C CA . ALA A 1 98 ? -23.825 3.306 1.490 1.00 75.38 98 ALA A CA 1
ATOM 829 C C . ALA A 1 98 ? -24.596 2.417 0.496 1.00 75.38 98 ALA A C 1
ATOM 831 O O . ALA A 1 98 ? -24.039 1.992 -0.512 1.00 75.38 98 ALA A O 1
ATOM 832 N N . ASN A 1 99 ? -25.877 2.147 0.762 1.00 79.12 99 ASN A N 1
ATOM 833 C CA . ASN A 1 99 ? -26.710 1.303 -0.090 1.00 79.12 99 ASN A CA 1
ATOM 834 C C . ASN A 1 99 ? -27.176 2.042 -1.359 1.00 79.12 99 ASN A C 1
ATOM 836 O O . ASN A 1 99 ? -27.728 3.140 -1.276 1.00 79.12 99 ASN A O 1
ATOM 840 N N . ASP A 1 100 ? -27.093 1.395 -2.522 1.00 73.94 100 ASP A N 1
ATOM 841 C CA . ASP A 1 100 ? -27.600 1.912 -3.809 1.00 73.94 100 ASP A CA 1
ATOM 842 C C . ASP A 1 100 ? -29.125 1.721 -3.959 1.00 73.94 100 ASP A C 1
ATOM 844 O O . ASP A 1 100 ? -29.639 1.190 -4.943 1.00 73.94 100 ASP A O 1
ATOM 848 N N . THR A 1 101 ? -29.896 2.143 -2.955 1.00 83.25 101 THR A N 1
ATOM 849 C CA . THR A 1 101 ? -31.365 2.136 -3.039 1.00 83.25 101 THR A CA 1
ATOM 850 C C . THR A 1 101 ? -31.862 3.375 -3.786 1.00 83.25 101 THR A C 1
ATOM 852 O O . THR A 1 101 ? -31.290 4.459 -3.678 1.00 83.25 101 THR A O 1
ATOM 855 N N . SER A 1 102 ? -32.984 3.259 -4.502 1.00 80.88 102 SER A N 1
ATOM 856 C CA . SER A 1 102 ? -33.604 4.377 -5.236 1.00 80.88 102 SER A CA 1
ATOM 857 C C . SER A 1 102 ? -33.886 5.609 -4.361 1.00 80.88 102 SER A C 1
ATOM 859 O O . SER A 1 102 ? -33.787 6.742 -4.832 1.00 80.88 102 SER A O 1
ATOM 861 N N . GLN A 1 103 ? -34.201 5.406 -3.079 1.00 80.56 103 GLN A N 1
ATOM 862 C CA . GLN A 1 103 ? -34.387 6.475 -2.094 1.00 80.56 103 GLN A CA 1
ATOM 863 C C . GLN A 1 103 ? -33.068 7.185 -1.755 1.00 80.56 103 GLN A C 1
ATOM 865 O O . GLN A 1 103 ? -33.031 8.414 -1.716 1.00 80.56 103 GLN A O 1
ATOM 870 N N . ASN A 1 104 ? -31.972 6.436 -1.613 1.00 79.12 104 ASN A N 1
ATOM 871 C CA . ASN A 1 104 ? -30.645 6.993 -1.354 1.00 79.12 104 ASN A CA 1
ATOM 872 C C . ASN A 1 104 ? -30.111 7.767 -2.553 1.00 79.12 104 ASN A C 1
ATOM 874 O O . ASN A 1 104 ? -29.596 8.863 -2.381 1.00 79.12 104 ASN A O 1
ATOM 878 N N . LEU A 1 105 ? -30.295 7.259 -3.773 1.00 78.94 105 LEU A N 1
ATOM 879 C CA . LEU A 1 105 ? -29.936 7.978 -5.000 1.00 78.94 105 LEU A CA 1
ATOM 880 C C . LEU A 1 105 ? -30.680 9.321 -5.103 1.00 78.94 105 LEU A C 1
ATOM 882 O O . LEU A 1 105 ? -30.081 10.348 -5.430 1.00 78.94 105 LEU A O 1
ATOM 886 N N . LYS A 1 106 ? -31.975 9.346 -4.756 1.00 79.25 106 LYS A N 1
ATOM 887 C CA . LYS A 1 106 ? -32.763 10.588 -4.688 1.00 79.25 106 LYS A CA 1
ATOM 888 C C . LYS A 1 106 ? -32.224 11.543 -3.623 1.00 79.25 106 LYS A C 1
ATOM 890 O O . LYS A 1 106 ? -32.021 12.716 -3.933 1.00 79.25 106 LYS A O 1
ATOM 895 N N . PHE A 1 107 ? -31.938 11.058 -2.416 1.00 79.69 107 PHE A N 1
ATOM 896 C CA . PHE A 1 107 ? -31.326 11.853 -1.347 1.00 79.69 107 PHE A CA 1
ATOM 897 C C . PHE A 1 107 ? -29.962 12.425 -1.772 1.00 79.69 107 PHE A C 1
ATOM 899 O O . PHE A 1 107 ? -29.742 13.631 -1.692 1.00 79.69 107 PHE A O 1
ATOM 906 N N . HIS A 1 108 ? -29.080 11.594 -2.333 1.00 77.12 108 HIS A N 1
ATOM 907 C CA . HIS A 1 108 ? -27.758 11.996 -2.824 1.00 77.12 108 HIS A CA 1
ATOM 908 C C . HIS A 1 108 ? -27.839 13.029 -3.955 1.00 77.12 108 HIS A C 1
ATOM 910 O O . HIS A 1 108 ? -27.073 13.985 -3.979 1.00 77.12 108 HIS A O 1
ATOM 916 N N . SER A 1 109 ? -28.803 12.908 -4.868 1.00 76.06 109 SER A N 1
ATOM 917 C CA . SER A 1 109 ? -28.971 13.884 -5.956 1.00 76.06 109 SER A CA 1
ATOM 918 C C . SER A 1 109 ? -29.568 15.228 -5.507 1.00 76.06 109 SER A C 1
ATOM 920 O O . SER A 1 109 ? -29.263 16.271 -6.089 1.00 76.06 109 SER A O 1
ATOM 922 N N . THR A 1 110 ? -30.429 15.225 -4.484 1.00 75.69 110 THR A N 1
ATOM 923 C CA . THR A 1 110 ? -31.211 16.409 -4.088 1.00 75.69 110 THR A CA 1
ATOM 924 C C . THR A 1 110 ? -30.630 17.138 -2.877 1.00 75.69 110 THR A C 1
ATOM 926 O O . THR A 1 110 ? -30.581 18.374 -2.876 1.00 75.69 110 THR A O 1
ATOM 929 N N . GLN A 1 111 ? -30.175 16.390 -1.871 1.00 76.25 111 GLN A N 1
ATOM 930 C CA . GLN A 1 111 ? -29.783 16.881 -0.548 1.00 76.25 111 GLN A CA 1
ATOM 931 C C . GLN A 1 111 ? -28.282 16.791 -0.271 1.00 76.25 111 GLN A C 1
ATOM 933 O O . GLN A 1 111 ? -27.788 17.588 0.526 1.00 76.25 111 GLN A O 1
ATOM 938 N N . ALA A 1 112 ? -27.529 15.911 -0.937 1.00 74.62 112 ALA A N 1
ATOM 939 C CA . ALA A 1 112 ? -26.084 15.882 -0.736 1.00 74.62 112 ALA A CA 1
ATOM 940 C C . ALA A 1 112 ? -25.390 17.075 -1.424 1.00 74.62 112 ALA A C 1
ATOM 942 O O . ALA A 1 112 ? -25.594 17.384 -2.604 1.00 74.62 112 ALA A O 1
ATOM 943 N N . GLY A 1 113 ? -24.571 17.787 -0.649 1.00 74.50 113 GLY A N 1
ATOM 944 C CA . GLY A 1 113 ? -23.816 18.946 -1.118 1.00 74.50 113 GLY A CA 1
ATOM 945 C C . GLY A 1 113 ? -22.732 18.555 -2.124 1.00 74.50 113 GLY A C 1
ATOM 946 O O . GLY A 1 113 ? -22.084 17.525 -1.980 1.00 74.50 113 GLY A O 1
ATOM 947 N N . GLY A 1 114 ? -22.524 19.381 -3.153 1.00 70.75 114 GLY A N 1
ATOM 948 C CA . GLY A 1 114 ? -21.428 19.207 -4.120 1.00 70.75 114 GLY A CA 1
ATOM 949 C C . GLY A 1 114 ? -21.643 18.145 -5.207 1.00 70.75 114 GLY A C 1
ATOM 950 O O . GLY A 1 114 ? -20.817 18.052 -6.107 1.00 70.75 114 GLY A O 1
ATOM 951 N N . ILE A 1 115 ? -22.749 17.392 -5.174 1.00 71.06 115 ILE A N 1
ATOM 952 C CA . ILE A 1 115 ? -23.042 16.310 -6.142 1.00 71.06 115 ILE A CA 1
ATOM 953 C C . ILE A 1 115 ? -24.064 16.731 -7.208 1.00 71.06 115 ILE A C 1
ATOM 955 O O . ILE A 1 115 ? -24.329 16.006 -8.167 1.00 71.06 115 ILE A O 1
ATOM 959 N N . LYS A 1 116 ? -24.646 17.930 -7.073 1.00 70.12 116 LYS A N 1
ATOM 960 C CA . LYS A 1 116 ? -25.551 18.476 -8.087 1.00 70.12 116 LYS A CA 1
ATOM 961 C C . LYS A 1 116 ? -24.771 18.646 -9.396 1.00 70.12 116 LYS A C 1
ATOM 963 O O . LYS A 1 116 ? -23.719 19.288 -9.368 1.00 70.12 116 LYS A O 1
ATOM 968 N N . PRO A 1 117 ? -25.268 18.145 -10.540 1.00 70.50 117 PRO A N 1
ATOM 969 C CA . PRO A 1 117 ? -24.640 18.365 -11.838 1.00 70.50 117 PRO A CA 1
ATOM 970 C C . PRO A 1 117 ? -24.847 19.826 -12.268 1.00 70.50 117 PRO A C 1
ATOM 972 O O . PRO A 1 117 ? -25.639 20.137 -13.152 1.00 70.50 117 PRO A O 1
ATOM 975 N N . VAL A 1 118 ? -24.143 20.758 -11.623 1.00 69.56 118 VAL A N 1
ATOM 976 C CA . VAL A 1 118 ? -24.124 22.182 -11.979 1.00 69.56 118 VAL A CA 1
ATOM 977 C C . VAL A 1 118 ? -23.063 22.386 -13.057 1.00 69.56 118 VAL A C 1
ATOM 979 O O . VAL A 1 118 ? -22.098 23.122 -12.889 1.00 69.56 118 VAL A O 1
ATOM 982 N N . PHE A 1 119 ? -23.212 21.688 -14.181 1.00 72.94 119 PHE A N 1
ATOM 983 C CA . PHE A 1 119 ? -22.418 21.965 -15.369 1.00 72.94 119 PHE A CA 1
ATOM 984 C C . PHE A 1 119 ? -23.262 22.787 -16.341 1.00 72.94 119 PHE A C 1
ATOM 986 O O . PHE A 1 119 ? -24.007 22.250 -17.161 1.00 72.94 119 PHE A O 1
ATOM 993 N N . GLN A 1 120 ? -23.163 24.113 -16.243 1.00 72.12 120 GLN A N 1
ATOM 994 C CA . GLN A 1 120 ? -23.655 24.994 -17.298 1.00 72.12 120 GLN A CA 1
ATOM 995 C C . GLN A 1 120 ? -22.603 25.051 -18.403 1.00 72.12 120 GLN A C 1
ATOM 997 O O . GLN A 1 120 ? -21.513 25.584 -18.202 1.00 72.12 120 GLN A O 1
ATOM 1002 N N . LYS A 1 121 ? -22.929 24.518 -19.588 1.00 68.25 121 LYS A N 1
ATOM 1003 C CA . LYS A 1 121 ? -22.115 24.770 -20.783 1.00 68.25 121 LYS A CA 1
ATOM 1004 C C . LYS A 1 121 ? -22.042 26.289 -20.998 1.00 68.25 121 LYS A C 1
ATOM 1006 O O . LYS A 1 121 ? -23.101 26.921 -21.033 1.00 68.25 121 LYS A O 1
ATOM 1011 N N . PRO A 1 122 ? -20.846 26.885 -21.156 1.00 73.94 122 PRO A N 1
ATOM 1012 C CA . PRO A 1 122 ? -20.744 28.301 -21.478 1.00 73.94 122 PRO A CA 1
ATOM 1013 C C . PRO A 1 122 ? -21.488 28.561 -22.794 1.00 73.94 122 PRO A C 1
ATOM 1015 O O . PRO A 1 122 ? -21.226 27.908 -23.806 1.00 73.94 122 PRO A O 1
ATOM 1018 N N . SER A 1 123 ? -22.466 29.470 -22.780 1.00 72.19 123 SER A N 1
ATOM 1019 C CA . SER A 1 123 ? -23.190 29.832 -23.996 1.00 72.19 123 SER A CA 1
ATOM 1020 C C . SER A 1 123 ? -22.271 30.624 -24.924 1.00 72.19 123 SER A C 1
ATOM 1022 O O . SER A 1 123 ? -21.628 31.577 -24.492 1.00 72.19 123 SER A O 1
ATOM 1024 N N . LEU A 1 124 ? -22.263 30.294 -26.220 1.00 70.12 124 LEU A N 1
ATOM 1025 C CA . LEU A 1 124 ? -21.505 31.039 -27.242 1.00 70.12 124 LEU A CA 1
ATOM 1026 C C . LEU A 1 124 ? -21.896 32.527 -27.317 1.00 70.12 124 LEU A C 1
ATOM 1028 O O . LEU A 1 124 ? -21.128 33.356 -27.793 1.00 70.12 124 LEU A O 1
ATOM 1032 N N . LYS A 1 125 ? -23.098 32.877 -26.847 1.00 72.00 125 LYS A N 1
ATOM 1033 C CA . LYS A 1 125 ? -23.584 34.257 -26.782 1.00 72.00 125 LYS A CA 1
ATOM 1034 C C . LYS A 1 125 ? -23.416 34.811 -25.370 1.00 72.00 125 LYS A C 1
ATOM 1036 O O . LYS A 1 125 ? -23.882 34.206 -24.404 1.00 72.00 125 LYS A O 1
ATOM 1041 N N . LYS A 1 126 ? -22.786 35.984 -25.264 1.00 68.81 126 LYS A N 1
ATOM 1042 C CA . LYS A 1 126 ? -22.664 36.757 -24.021 1.00 68.81 126 LYS A CA 1
ATOM 1043 C C . LYS A 1 126 ? -24.065 37.211 -23.593 1.00 68.81 126 LYS A C 1
ATOM 1045 O O . LYS A 1 126 ? -24.755 37.868 -24.374 1.00 68.81 126 LYS A O 1
ATOM 1050 N N . ARG A 1 127 ? -24.509 36.849 -22.383 1.00 72.19 127 ARG A N 1
ATOM 1051 C CA . ARG A 1 127 ? -25.763 37.373 -21.813 1.00 72.19 127 ARG A CA 1
ATOM 1052 C C . ARG A 1 127 ? -25.649 38.898 -21.728 1.00 72.19 127 ARG A C 1
ATOM 1054 O O . ARG A 1 127 ? -24.713 39.401 -21.110 1.00 72.19 127 ARG A O 1
ATOM 1061 N N . LYS A 1 128 ? -26.575 39.626 -22.361 1.00 68.94 128 LYS A N 1
ATOM 1062 C CA . LYS A 1 128 ? -26.739 41.061 -22.104 1.00 68.94 128 LYS A CA 1
ATOM 1063 C C . LYS A 1 128 ? -27.298 41.201 -20.688 1.00 68.94 128 LYS A C 1
ATOM 1065 O O . LYS A 1 128 ? -28.352 40.641 -20.403 1.00 68.94 128 LYS A O 1
ATOM 1070 N N . LEU A 1 129 ? -26.549 41.874 -19.820 1.00 67.06 129 LEU A N 1
ATOM 1071 C CA . LEU A 1 129 ? -27.047 42.352 -18.534 1.00 67.06 129 LEU A CA 1
ATOM 1072 C C . LEU A 1 129 ? -28.109 43.421 -18.829 1.00 67.06 129 LEU A C 1
ATOM 1074 O O . LEU A 1 129 ? -27.839 44.322 -19.626 1.00 67.06 129 LEU A O 1
ATOM 1078 N N . GLN A 1 130 ? -29.308 43.247 -18.271 1.00 55.28 130 GLN A N 1
ATOM 1079 C CA . GLN A 1 130 ? -30.251 44.349 -18.076 1.00 55.28 130 GLN A CA 1
ATOM 1080 C C . GLN A 1 130 ? -29.843 45.116 -16.825 1.00 55.28 130 GLN A C 1
ATOM 1082 O O . GLN A 1 130 ? -29.385 44.442 -15.872 1.00 55.28 130 GLN A O 1
#

=== Feature glossary ===
Feature key, reading from the visual/contextual features back to the raw sequence:

Rendered structure images. Structure images are PyMOL renders from six orthogonal camera directions. Cartoon representation draws helices as coils and strands as arrows; sticks shows the backbone as bonds; surface shows the solvent-excluded envelope. Rainbow coloring maps sequence position to hue (blue→red, N→C); chain coloring assigns a distinct color per polypeptide.

Contact-map, Ramachandran, and PAE plots. Three diagnostic plots accompany the record. The Cα contact map visualizes the tertiary structure as a 2D adjacency matrix (8 Å cutoff, sequence-local contacts suppressed). The Ramachandran plot shows the distribution of backbone (φ, ψ) torsions, with points in the α and β basins reflecting secondary structure content. The PAE plot shows AlphaFold's inter-residue confidence as a color matrix.

InterPro / GO / CATH / organism. The annotation block draws on four external resources. InterPro: which protein families and domains the sequence belongs to. GO: standardized terms for what the protein does, what process it participates in, and where in the cell it acts. CATH: which structural fold it has in the CATH hierarchy. Organism: the species of origin.

Nearest PDB structures. Structural nearest neighbors (via Foldseek easy-search vs the PDB). Reported per hit: target PDB id, E-value, and alignment TM-score. A TM-score above ~0.5 is the conventional threshold for 'same fold'.

Predicted aligned error. Predicted aligned error is AlphaFold's pairwise confidence. Unlike pLDDT (per-residue), PAE is per-residue-pair and captures whether two parts of the structure are correctly placed relative to each other. Units are ångströms of expected positional error.

Solvent-accessible surface area. SASA measures how much of the protein is reachable by solvent. It is computed by rolling a water-sized probe over the atomic surface and summing the exposed area (Å²). Per-residue SASA distinguishes core (buried, low SASA) from surface (exposed, high SASA) residues; total SASA is a whole-molecule size measure.

B-factor. Crystallographic B-factors measure how much each atom's electron density is smeared out, in Å². They rise in mobile loops and surface residues and fall in the buried interior. In AlphaFold models this column is repurposed to hold pLDDT instead.

pLDDT. For AlphaFold models, the B-factor field carries pLDDT — the model's own estimate of local accuracy on a 0–100 scale. Regions with pLDDT<50 should be treated as essentially unmodeled; they often correspond to intrinsically disordered segments.

Backbone torsions (φ/ψ). φ (phi) and ψ (psi) are the two rotatable backbone dihedrals per residue: φ is the C(i-1)–N–Cα–C torsion, ψ is the N–Cα–C–N(i+1) torsion, both in degrees on (−180°, 180°]. α-helical residues cluster near (−60°, −45°); β-strand residues near (−120°, +130°). A Ramachandran plot is simply a scatter of (φ, ψ) for every residue.

Radius of gyration, Cα contacts, bounding box. Radius of gyration (Rg) is the root-mean-square distance of Cα atoms from their centroid — a single number for overall size and compactness. A globular domain of N residues has Rg ≈ 2.2·N^0.38 Å; an extended or disordered chain has a much larger Rg. The Cα contact count is the number of residue pairs whose Cα atoms are within 8 Å and are more than four positions apart in sequence — a standard proxy for tertiary packing density. The bounding box is the smallest axis-aligned box enclosing all Cα atoms.

Secondary structure (3-state, P-SEA). Three-state secondary structure (P-SEA) collapses the eight DSSP classes into helix (a), strand (b), and coil (c). P-SEA assigns these from Cα geometry alone — distances and angles — without requiring backbone oxygens, so it works on any Cα trace.

Secondary structure (8-state, DSSP). Secondary structure is the local, repeating backbone conformation. DSSP classifies it into eight states by reading the hydrogen-bond network: three helix types (H, G, I), two β types (E, B), two non-regular types (T, S), and unstructured coil (-).

Foldseek 3Di. The Foldseek 3Di string encodes local tertiary geometry as a 20-letter alphabet — one character per residue — derived from the relative positions of nearby Cα atoms. Unlike the amino-acid sequence, 3Di is a direct function of the 3D structure, so two proteins with the same fold have similar 3Di strings even at low sequence identity.

mmCIF coordinates. Structure coordinates are given as an mmCIF _atom_site loop: one row per atom with element, residue name, chain id, sequence number, and x/y/z position in Å. Only the four main-chain atoms per residue are included here; side chains are omitted to keep the record compact.

Sequence. This is the polypeptide sequence — one letter per residue, N-terminus first. Length ranges from a few dozen residues for small domains to over a thousand for large multi-domain proteins.